Protein AF-A0A6I1G9Y8-F1 (afdb_monomer)

Solvent-accessible surface area (backbone atoms only — not comparable to full-atom values): 6556 Å² total; per-residue (Å²): 137,84,82,79,79,80,79,70,77,66,68,52,58,60,54,10,50,52,29,27,51,49,17,48,52,35,60,58,45,50,71,56,46,51,55,52,51,53,55,48,50,53,56,57,28,63,76,70,77,47,67,84,85,56,97,51,59,63,76,62,45,72,64,19,43,53,52,50,53,50,49,54,56,61,68,40,45,53,31,54,53,13,26,53,30,4,50,52,5,37,77,45,64,38,51,67,64,9,49,52,30,26,49,50,31,54,46,53,56,50,52,49,51,52,49,52,62,72,66,56,129

Foldseek 3Di:
DDPPPPPDPPVLVVLLVVLLVVLVVLVVVLVVVVVVLVVVLVVVCVVVVHDPPDDALPVVPPVSVVSVVVSLVSSLVSLVVSLVSLVVSVVSPVPPSSVVSNCCSVVVSVVVVVVCVVPDD

Sequence (121 aa):
MSATSTHKPTPTSSRARTLTLAAYLVNLAYLVWFWVMFAGAYWVASWFDIDPAEESVFDQGLLGWVAGIGSLLVMVLPSLVGALLALRAKRAGAGTAATVALVLNLALPVGWIALQVLLAP

pLDDT: mean 76.98, std 10.8, range [47.81, 92.75]

Radius of gyration: 20.9 Å; Cα contacts (8 Å, |Δi|>4): 100; chains: 1; bounding box: 44×24×76 Å

Structure (mmCIF, N/CA/C/O backbone):
data_AF-A0A6I1G9Y8-F1
#
_entry.id   AF-A0A6I1G9Y8-F1
#
loop_
_atom_site.group_PDB
_atom_site.id
_atom_site.type_symbol
_atom_site.label_atom_id
_atom_site.label_alt_id
_atom_site.label_comp_id
_atom_site.label_asym_id
_atom_site.label_entity_id
_atom_site.label_seq_id
_atom_site.pdbx_PDB_ins_code
_atom_site.Cartn_x
_atom_site.Cartn_y
_atom_site.Cartn_z
_atom_site.occupancy
_atom_site.B_iso_or_equiv
_atom_site.auth_seq_id
_atom_site.auth_comp_id
_atom_site.auth_asym_id
_atom_site.auth_atom_id
_atom_site.pdbx_PDB_model_num
ATOM 1 N N . MET A 1 1 ? -26.675 6.546 51.851 1.00 47.81 1 MET A N 1
ATOM 2 C CA . MET A 1 1 ? -25.318 6.465 51.271 1.00 47.81 1 MET A CA 1
ATOM 3 C C . MET A 1 1 ? -25.464 6.099 49.801 1.00 47.81 1 MET A C 1
ATOM 5 O O . MET A 1 1 ? -25.652 4.931 49.494 1.00 47.81 1 MET A O 1
ATOM 9 N N . SER A 1 2 ? -25.492 7.092 48.909 1.00 49.03 2 SER A N 1
ATOM 10 C CA . SER A 1 2 ? -25.582 6.852 47.463 1.00 49.03 2 SER A CA 1
ATOM 11 C C . SER A 1 2 ? -24.181 6.642 46.908 1.00 49.03 2 SER A C 1
ATOM 13 O O . SER A 1 2 ? -23.343 7.536 46.992 1.00 49.03 2 SER A O 1
ATOM 15 N N . ALA A 1 3 ? -23.921 5.454 46.369 1.00 53.22 3 ALA A N 1
ATOM 16 C CA . ALA A 1 3 ? -22.696 5.167 45.643 1.00 53.22 3 ALA A CA 1
ATOM 17 C C . ALA A 1 3 ? -22.758 5.874 44.283 1.00 53.22 3 ALA A C 1
ATOM 19 O O . ALA A 1 3 ? -23.456 5.439 43.369 1.00 53.22 3 ALA A O 1
ATOM 20 N N . THR A 1 4 ? -22.041 6.986 44.151 1.00 53.72 4 THR A N 1
ATOM 21 C CA . THR A 1 4 ? -21.805 7.635 42.863 1.00 53.72 4 THR A CA 1
ATOM 22 C C . THR A 1 4 ? -20.923 6.700 42.037 1.00 53.72 4 THR A C 1
ATOM 24 O O . THR A 1 4 ? -19.711 6.628 42.251 1.00 53.72 4 THR A O 1
ATOM 27 N N . SER A 1 5 ? -21.520 5.929 41.122 1.00 53.50 5 SER A N 1
ATOM 28 C CA . SER A 1 5 ? -20.760 5.107 40.182 1.00 53.50 5 SER A CA 1
ATOM 29 C C . SER A 1 5 ? -19.965 6.042 39.273 1.00 53.50 5 SER A C 1
ATOM 31 O O . SER A 1 5 ? -20.497 6.647 38.341 1.00 53.50 5 SER A O 1
ATOM 33 N N . THR A 1 6 ? -18.681 6.195 39.566 1.00 54.16 6 THR A N 1
ATOM 34 C CA . THR A 1 6 ? -17.727 6.895 38.712 1.00 54.16 6 THR A CA 1
ATOM 35 C C . THR A 1 6 ? -17.492 6.031 37.478 1.00 54.16 6 THR A C 1
ATOM 37 O O . THR A 1 6 ? -16.585 5.203 37.423 1.00 54.16 6 THR A O 1
ATOM 40 N N . HIS A 1 7 ? -18.355 6.192 36.476 1.00 52.19 7 HIS A N 1
ATOM 41 C CA . HIS A 1 7 ? -18.160 5.610 35.158 1.00 52.19 7 HIS A CA 1
ATOM 42 C C . HIS A 1 7 ? -16.963 6.322 34.514 1.00 52.19 7 HIS A C 1
ATOM 44 O O . HIS A 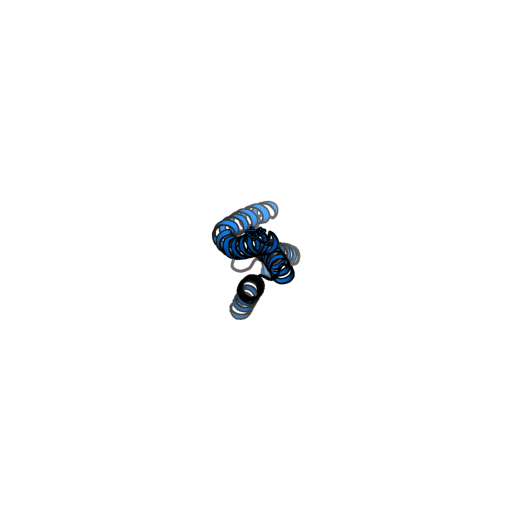1 7 ? -17.106 7.356 33.867 1.00 52.19 7 HIS A O 1
ATOM 50 N N . LYS A 1 8 ? -15.745 5.827 34.771 1.00 50.59 8 LYS A N 1
ATOM 51 C CA . LYS A 1 8 ? -14.551 6.264 34.042 1.00 50.59 8 LYS A CA 1
ATOM 52 C C . LYS A 1 8 ? -14.753 5.852 32.581 1.00 50.59 8 LYS A C 1
ATOM 54 O O . LYS A 1 8 ? -14.812 4.648 32.327 1.00 50.59 8 LYS A O 1
ATOM 59 N N . PRO A 1 9 ? -14.842 6.786 31.620 1.00 51.19 9 PRO A N 1
ATOM 60 C CA . PRO A 1 9 ? -14.846 6.408 30.217 1.00 51.19 9 PRO A CA 1
ATOM 61 C C . PRO A 1 9 ? -13.521 5.704 29.937 1.00 51.19 9 PRO A C 1
ATOM 63 O O . PRO A 1 9 ? -12.464 6.305 30.108 1.00 51.19 9 PRO A O 1
ATOM 66 N N . THR A 1 10 ? -13.556 4.423 29.568 1.00 51.75 10 THR A N 1
ATOM 67 C CA . THR A 1 10 ? -12.364 3.640 29.223 1.00 51.75 10 THR A CA 1
ATOM 68 C C . THR A 1 10 ? -11.654 4.315 28.041 1.00 51.75 10 THR A C 1
ATOM 70 O O . THR A 1 10 ? -12.137 4.213 26.905 1.00 51.75 10 THR A O 1
ATOM 73 N N . PRO A 1 11 ? -10.514 5.003 28.261 1.00 55.34 11 PRO A N 1
ATOM 74 C CA . PRO A 1 11 ? -9.860 5.823 27.234 1.00 55.34 11 PRO A CA 1
ATOM 75 C C . PRO A 1 11 ? -9.269 4.976 26.093 1.00 55.34 11 PRO A C 1
ATOM 77 O O . PRO A 1 11 ? -8.955 5.482 25.015 1.00 55.34 11 PRO A O 1
ATOM 80 N N . THR A 1 12 ? -9.167 3.664 26.302 1.00 60.19 12 THR A N 1
ATOM 81 C CA . THR A 1 12 ? -8.727 2.662 25.328 1.00 60.19 12 THR A CA 1
ATOM 82 C C . THR A 1 12 ? -9.686 2.510 24.145 1.00 60.19 12 THR A C 1
ATOM 84 O O . THR A 1 12 ? -9.224 2.380 23.013 1.00 60.19 12 THR A O 1
ATOM 87 N N . SER A 1 13 ? -11.003 2.609 24.367 1.00 66.00 13 SER A N 1
ATOM 88 C CA . SER A 1 13 ? -12.008 2.410 23.306 1.00 66.00 13 SER A CA 1
ATOM 89 C C . SER A 1 13 ? -12.001 3.529 22.255 1.00 66.00 13 SER A C 1
ATOM 91 O O . SER A 1 13 ? -12.042 3.261 21.053 1.00 66.00 13 SER A O 1
ATOM 93 N N . SER A 1 14 ? -11.867 4.784 22.698 1.00 79.06 14 SER A N 1
ATOM 94 C CA . SER A 1 14 ? -11.820 5.961 21.822 1.00 79.06 14 SER A CA 1
ATOM 95 C C . SER A 1 14 ? -10.582 5.934 20.923 1.00 79.06 14 SER A C 1
ATOM 97 O O . SER A 1 14 ? -10.689 6.045 19.701 1.00 79.06 14 SER A O 1
ATOM 99 N N . ARG A 1 15 ? -9.406 5.652 21.501 1.00 79.81 15 ARG A N 1
ATOM 100 C CA . ARG A 1 15 ? -8.148 5.542 20.747 1.00 79.81 15 ARG A CA 1
ATOM 101 C C . ARG A 1 15 ? -8.197 4.430 19.696 1.00 79.81 15 ARG A C 1
ATOM 103 O O . ARG A 1 15 ? -7.752 4.640 18.569 1.00 79.81 15 ARG A O 1
ATOM 110 N N . ALA A 1 16 ? -8.742 3.266 20.048 1.00 77.44 16 ALA A N 1
ATOM 111 C CA . ALA A 1 16 ? -8.872 2.134 19.133 1.00 77.44 16 ALA A CA 1
ATOM 112 C C . ALA A 1 16 ? -9.795 2.466 17.941 1.00 77.44 16 ALA A C 1
ATOM 114 O O . ALA A 1 16 ? -9.482 2.127 16.795 1.00 77.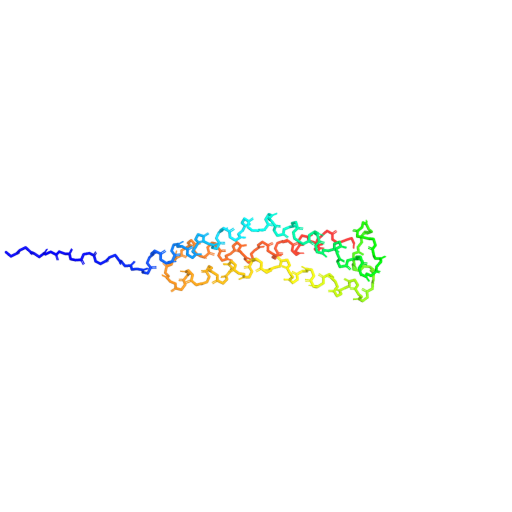44 16 ALA A O 1
ATOM 115 N N . ARG A 1 17 ? -10.884 3.205 18.191 1.00 83.62 17 ARG A N 1
ATOM 116 C CA . ARG A 1 17 ? -11.812 3.675 17.154 1.00 83.62 17 ARG A CA 1
ATOM 117 C C . ARG A 1 17 ? -11.164 4.694 16.216 1.00 83.62 17 ARG A C 1
ATOM 119 O O . ARG A 1 17 ? -11.261 4.524 15.003 1.00 83.62 17 ARG A O 1
ATOM 126 N N . THR A 1 18 ? -10.455 5.689 16.749 1.00 88.38 18 THR A N 1
ATOM 127 C CA . THR A 1 18 ? -9.758 6.703 15.936 1.00 88.38 18 THR A CA 1
ATOM 128 C C . THR A 1 18 ? -8.684 6.079 15.049 1.00 88.38 18 THR A C 1
ATOM 130 O O . THR A 1 18 ? -8.602 6.409 13.871 1.00 88.38 18 THR A O 1
ATOM 133 N N . LEU A 1 19 ? -7.897 5.132 15.574 1.00 82.81 19 LEU A N 1
ATOM 134 C CA . LEU A 1 19 ? -6.882 4.422 14.785 1.00 82.81 19 LEU A CA 1
ATOM 135 C C . LEU A 1 19 ? -7.502 3.572 13.670 1.00 82.81 19 LEU A C 1
ATOM 137 O O . LEU A 1 19 ? -6.965 3.525 12.567 1.00 82.81 19 LEU A O 1
ATOM 141 N N . THR A 1 20 ? -8.640 2.929 13.944 1.00 80.69 20 THR A N 1
ATOM 142 C CA . THR A 1 20 ? -9.375 2.155 12.934 1.00 80.69 20 THR A CA 1
ATOM 143 C C . THR A 1 20 ? -9.917 3.066 11.834 1.00 80.69 20 THR A C 1
ATOM 145 O O . THR A 1 20 ? -9.741 2.772 10.657 1.00 80.69 20 THR A O 1
ATOM 148 N N . LEU A 1 21 ? -10.528 4.196 12.205 1.00 86.75 21 LEU A N 1
ATOM 149 C CA . LEU A 1 21 ? -11.030 5.185 11.250 1.00 86.75 21 LEU A CA 1
ATOM 150 C C . LEU A 1 21 ? -9.890 5.753 10.396 1.00 86.75 21 LEU A C 1
ATOM 152 O O . LEU A 1 21 ? -10.011 5.802 9.178 1.00 86.75 21 LEU A O 1
ATOM 156 N N . ALA A 1 22 ? -8.761 6.100 11.016 1.00 86.38 22 ALA A N 1
ATOM 157 C CA . ALA A 1 22 ? -7.573 6.548 10.299 1.00 86.38 22 ALA A CA 1
ATOM 158 C C . ALA A 1 22 ? -7.078 5.487 9.301 1.00 86.38 22 ALA A C 1
ATOM 160 O O . ALA A 1 22 ? -6.813 5.820 8.153 1.00 86.38 22 ALA A O 1
ATOM 161 N N . ALA A 1 23 ? -7.030 4.208 9.690 1.00 81.62 23 ALA A N 1
ATOM 162 C CA . ALA A 1 23 ? -6.641 3.120 8.788 1.00 81.62 23 ALA A CA 1
ATOM 163 C C . ALA A 1 23 ? -7.592 2.951 7.587 1.00 81.62 23 ALA A C 1
ATOM 165 O O . ALA A 1 23 ? -7.142 2.581 6.504 1.00 81.62 23 ALA A O 1
ATOM 166 N N . TYR A 1 24 ? -8.888 3.242 7.751 1.00 84.19 24 TYR A N 1
ATOM 167 C CA . TYR A 1 24 ? -9.831 3.290 6.631 1.00 84.19 24 TYR A CA 1
ATOM 168 C C . TYR A 1 24 ? -9.618 4.519 5.749 1.00 84.19 24 TYR A C 1
ATOM 170 O O . TYR A 1 24 ? -9.602 4.382 4.530 1.00 84.19 24 TYR A O 1
ATOM 178 N N . LEU A 1 25 ? -9.417 5.696 6.347 1.00 89.00 25 LEU A N 1
ATOM 179 C CA . LEU A 1 25 ? -9.182 6.945 5.618 1.00 89.00 25 LEU A CA 1
ATOM 180 C C . LEU A 1 25 ? -7.891 6.912 4.796 1.00 89.00 25 LEU A C 1
ATOM 182 O O . LEU A 1 25 ? -7.834 7.530 3.739 1.00 89.00 25 LEU A O 1
ATOM 186 N N . VAL A 1 26 ? -6.884 6.146 5.220 1.00 85.56 26 VAL A N 1
ATOM 187 C CA . VAL A 1 26 ? -5.682 5.899 4.410 1.00 85.56 26 VAL A CA 1
ATOM 188 C C . VAL A 1 26 ? -6.025 5.242 3.066 1.00 85.56 26 VAL A C 1
ATOM 190 O O . VAL A 1 26 ? -5.359 5.526 2.077 1.00 85.56 26 VAL A O 1
ATOM 193 N N . ASN A 1 27 ? -7.115 4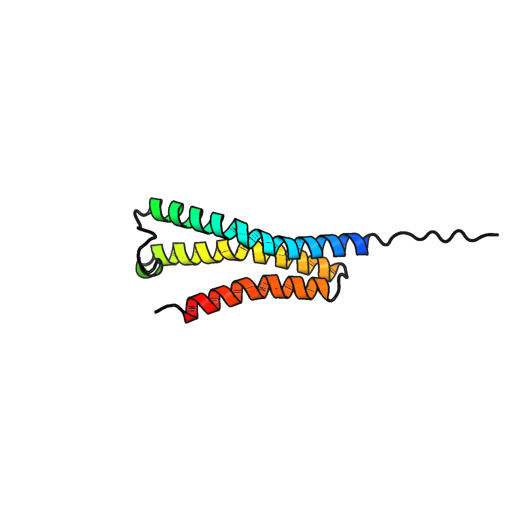.471 2.964 1.00 79.06 27 ASN A N 1
ATOM 194 C CA . ASN A 1 27 ? -7.560 3.970 1.662 1.00 79.06 27 ASN A CA 1
ATOM 195 C C . ASN A 1 27 ? -8.050 5.095 0.738 1.00 79.06 27 ASN A C 1
ATOM 197 O O . ASN A 1 27 ? -7.868 5.006 -0.467 1.00 79.06 27 ASN A O 1
ATOM 201 N N . LEU A 1 28 ? -8.619 6.183 1.271 1.00 82.19 28 LEU A N 1
ATOM 202 C CA . LEU A 1 28 ? -8.953 7.359 0.456 1.00 82.19 28 LEU A CA 1
ATOM 203 C C . LEU A 1 28 ? -7.696 8.102 -0.001 1.00 82.19 28 LEU A C 1
ATOM 205 O O . LEU A 1 28 ? -7.699 8.708 -1.071 1.00 82.19 28 LEU A O 1
ATOM 209 N N . ALA A 1 29 ? -6.607 8.015 0.770 1.00 77.81 29 ALA A N 1
ATOM 210 C CA . ALA A 1 29 ? -5.328 8.577 0.361 1.00 77.81 29 ALA A CA 1
ATOM 211 C C . ALA A 1 29 ? -4.813 7.936 -0.935 1.00 77.81 29 ALA A C 1
ATOM 213 O O . ALA A 1 29 ? -4.116 8.624 -1.667 1.00 77.81 29 ALA A O 1
ATOM 214 N N . TYR A 1 30 ? -5.213 6.704 -1.289 1.00 74.00 30 TYR A N 1
ATOM 215 C CA . TYR A 1 30 ? -4.870 6.099 -2.584 1.00 74.00 30 TYR A CA 1
ATOM 216 C C . TYR A 1 30 ? -5.368 6.900 -3.791 1.00 74.00 30 TYR A C 1
ATOM 218 O O . TYR A 1 30 ? -4.665 6.959 -4.796 1.00 74.00 30 TYR A O 1
ATOM 226 N N . LEU A 1 31 ? -6.526 7.565 -3.691 1.00 77.62 31 LEU A N 1
ATOM 227 C CA . LEU A 1 31 ? -7.049 8.402 -4.779 1.00 77.62 31 LEU A CA 1
ATOM 228 C C . LEU A 1 31 ? -6.137 9.601 -5.055 1.00 77.62 31 LEU A C 1
ATOM 230 O O . LEU A 1 31 ? -5.936 9.984 -6.202 1.00 77.62 31 LEU A O 1
ATOM 234 N N . VAL A 1 32 ? -5.568 10.185 -3.999 1.00 82.62 32 VAL A N 1
ATOM 235 C CA . VAL A 1 32 ? -4.616 11.298 -4.110 1.00 82.62 32 VAL A CA 1
ATOM 236 C C . VAL A 1 32 ? -3.221 10.777 -4.459 1.00 82.62 32 VAL A C 1
ATOM 238 O O . VAL A 1 32 ? -2.524 11.366 -5.279 1.00 82.62 32 VAL A O 1
ATOM 241 N N . TRP A 1 33 ? -2.823 9.647 -3.874 1.00 82.88 33 TRP A N 1
ATOM 242 C CA . TRP A 1 33 ? -1.517 9.026 -4.078 1.00 82.88 33 TRP A CA 1
ATOM 243 C C . TRP A 1 33 ? -1.316 8.562 -5.517 1.00 82.88 33 TRP A C 1
ATOM 245 O O . TRP A 1 33 ? -0.201 8.639 -6.020 1.00 82.88 33 TRP A O 1
ATOM 255 N N . PHE A 1 34 ? -2.388 8.159 -6.204 1.00 76.19 34 PHE A N 1
ATOM 256 C CA . PHE A 1 34 ? -2.365 7.899 -7.641 1.00 76.19 34 PHE A CA 1
ATOM 257 C C . PHE A 1 34 ? -1.779 9.084 -8.426 1.00 76.19 34 PHE A C 1
ATOM 259 O O . PHE A 1 34 ? -0.859 8.898 -9.218 1.00 76.19 34 PHE A O 1
ATOM 266 N N . TRP A 1 35 ? -2.235 10.310 -8.152 1.00 77.44 35 TRP A N 1
ATOM 267 C CA . TRP A 1 35 ? -1.723 11.512 -8.819 1.00 77.44 35 TRP A CA 1
ATOM 268 C C . TRP A 1 35 ? -0.273 11.822 -8.451 1.00 77.44 35 TRP A C 1
ATOM 270 O O . TRP A 1 35 ? 0.494 12.258 -9.304 1.00 77.44 35 TRP A O 1
ATOM 280 N N . VAL A 1 36 ? 0.118 11.562 -7.200 1.00 82.56 36 VAL A N 1
ATOM 281 C CA . VAL A 1 36 ? 1.512 11.706 -6.747 1.00 82.56 36 VAL A CA 1
ATOM 282 C C . VAL A 1 36 ? 2.423 10.731 -7.490 1.00 82.56 36 VAL A C 1
ATOM 284 O O . VAL A 1 36 ? 3.476 11.132 -7.975 1.00 82.56 36 VAL A O 1
ATOM 287 N N . MET A 1 37 ? 2.005 9.471 -7.621 1.00 78.62 37 MET A N 1
ATOM 288 C CA . MET A 1 37 ? 2.730 8.447 -8.375 1.00 78.62 37 MET A CA 1
ATOM 289 C C . MET A 1 37 ? 2.824 8.801 -9.857 1.00 78.62 37 MET A C 1
ATOM 291 O O . MET A 1 37 ? 3.901 8.695 -10.432 1.00 78.62 37 MET A O 1
ATOM 295 N N . PHE A 1 38 ? 1.725 9.265 -10.456 1.00 75.25 38 PHE A N 1
ATOM 296 C CA . PHE A 1 38 ? 1.693 9.695 -11.851 1.00 75.25 38 PHE A CA 1
ATOM 297 C C . PHE A 1 38 ? 2.663 10.860 -12.095 1.00 75.25 38 PHE A C 1
ATOM 299 O O . PHE A 1 38 ? 3.553 10.757 -12.933 1.00 75.25 38 PHE A O 1
ATOM 306 N N . ALA A 1 39 ? 2.572 11.934 -11.305 1.00 80.50 39 ALA A N 1
ATOM 307 C CA . ALA A 1 39 ? 3.481 13.074 -11.418 1.00 80.50 39 ALA A CA 1
ATOM 308 C C . ALA A 1 39 ? 4.944 12.687 -11.136 1.00 80.50 39 ALA A C 1
ATOM 310 O O . ALA A 1 39 ? 5.852 13.142 -11.829 1.00 80.50 39 ALA A O 1
ATOM 311 N N . GLY A 1 40 ? 5.173 11.824 -10.142 1.00 78.44 40 GLY A N 1
ATOM 312 C CA . GLY A 1 40 ? 6.497 11.322 -9.787 1.00 78.44 40 GLY A CA 1
ATOM 313 C C . GLY A 1 40 ? 7.130 10.488 -10.899 1.00 78.44 40 GLY A C 1
ATOM 314 O O . GLY A 1 4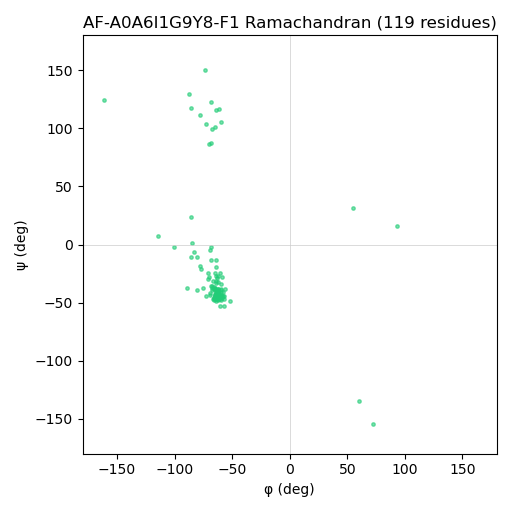0 ? 8.302 10.686 -11.199 1.00 78.44 40 GLY A O 1
ATOM 315 N N . ALA A 1 41 ? 6.360 9.613 -11.550 1.00 73.19 41 ALA A N 1
ATOM 316 C CA . ALA A 1 41 ? 6.836 8.805 -12.669 1.00 73.19 41 ALA A CA 1
ATOM 317 C C . ALA A 1 41 ? 7.264 9.681 -13.855 1.00 73.19 41 ALA A C 1
ATOM 319 O O . ALA A 1 41 ? 8.365 9.502 -14.365 1.00 73.19 41 ALA A O 1
ATOM 320 N N . TYR A 1 42 ? 6.454 10.678 -14.231 1.00 75.62 42 TYR A N 1
ATOM 321 C CA . TYR A 1 42 ? 6.809 11.639 -15.285 1.00 75.62 42 TYR A CA 1
ATOM 322 C C . TYR A 1 42 ? 8.050 12.465 -14.924 1.00 75.62 42 TYR A C 1
ATOM 324 O O . TYR A 1 42 ? 8.916 12.698 -15.766 1.00 75.62 42 TYR A O 1
ATOM 332 N N . TRP A 1 43 ? 8.167 12.886 -13.663 1.00 79.94 43 TRP A N 1
ATOM 333 C CA . TRP A 1 43 ? 9.337 13.625 -13.196 1.00 79.94 43 TRP A CA 1
ATOM 334 C C . TRP A 1 43 ? 10.613 12.777 -13.243 1.00 79.94 43 TRP A C 1
ATOM 336 O O . TRP A 1 43 ? 11.625 13.243 -13.757 1.00 79.94 43 TRP A O 1
ATOM 346 N N . VAL A 1 44 ? 10.564 11.524 -12.783 1.00 73.19 44 VAL A N 1
ATOM 347 C CA . VAL A 1 44 ? 11.709 10.603 -12.854 1.00 73.19 44 VAL A CA 1
ATOM 348 C C . VAL A 1 44 ? 12.057 10.274 -14.305 1.00 73.19 44 VAL A C 1
ATOM 350 O O . VAL A 1 44 ? 13.230 10.324 -14.657 1.00 73.19 44 VAL A O 1
ATOM 353 N N . ALA A 1 45 ? 11.068 10.000 -15.160 1.00 72.31 45 ALA A N 1
ATOM 354 C CA . ALA A 1 45 ? 11.286 9.733 -16.583 1.00 72.31 45 ALA A CA 1
ATOM 355 C C . ALA A 1 45 ? 12.026 10.891 -17.277 1.00 72.31 45 ALA A C 1
ATOM 357 O O . ALA A 1 45 ? 12.958 10.653 -18.046 1.00 72.31 45 ALA A O 1
ATOM 358 N N . SER A 1 46 ? 11.713 12.142 -16.910 1.00 76.56 46 SER A N 1
ATOM 359 C CA . SER A 1 46 ? 12.393 13.324 -17.461 1.00 76.56 46 SER A CA 1
ATOM 360 C C . SER A 1 46 ? 13.885 13.426 -17.116 1.00 76.56 46 SER A C 1
ATOM 362 O O . SER A 1 46 ? 14.620 14.131 -17.798 1.00 76.56 46 SER A O 1
ATOM 364 N N . TRP A 1 47 ? 14.368 12.723 -16.087 1.00 79.00 47 TRP A N 1
ATOM 365 C CA . TRP A 1 47 ? 15.802 12.679 -15.767 1.00 79.00 47 TRP A CA 1
ATOM 366 C C . TRP A 1 47 ? 16.599 11.764 -16.690 1.00 79.00 47 TRP A C 1
ATOM 368 O O . TRP A 1 47 ? 17.820 11.891 -16.776 1.00 79.00 47 TRP A O 1
ATOM 378 N N . PHE A 1 48 ? 15.912 10.832 -17.342 1.00 72.00 48 PHE A N 1
ATOM 379 C CA . PHE A 1 48 ? 16.511 9.791 -18.165 1.00 72.00 48 PHE A CA 1
ATOM 380 C C . PHE A 1 48 ? 16.150 9.939 -19.648 1.00 72.00 48 PHE A C 1
ATOM 382 O O . PHE A 1 48 ? 16.490 9.058 -20.428 1.00 72.00 48 PHE A O 1
ATOM 389 N N . ASP A 1 49 ? 15.484 11.040 -20.025 1.00 72.31 49 ASP A N 1
ATOM 390 C CA . ASP A 1 49 ? 14.985 11.302 -21.386 1.00 72.31 49 ASP A CA 1
ATOM 391 C C . ASP A 1 49 ? 14.075 10.172 -21.913 1.00 72.31 49 ASP A C 1
ATOM 393 O O . ASP A 1 49 ? 14.032 9.855 -23.100 1.00 72.31 49 ASP A O 1
ATOM 397 N N . ILE A 1 50 ? 13.353 9.538 -20.986 1.00 68.12 50 ILE A N 1
ATOM 398 C CA . ILE A 1 50 ? 12.422 8.444 -21.246 1.00 68.12 50 ILE A CA 1
ATOM 399 C C . ILE A 1 50 ? 11.059 9.042 -21.585 1.00 68.12 50 ILE A C 1
ATOM 401 O O . ILE A 1 50 ? 10.542 9.842 -20.801 1.00 68.12 50 ILE A O 1
ATOM 405 N N . ASP A 1 51 ? 10.441 8.608 -22.686 1.00 68.88 51 ASP A N 1
ATOM 406 C CA . ASP A 1 51 ? 9.030 8.900 -22.938 1.00 68.88 51 ASP A CA 1
ATOM 407 C C . ASP A 1 51 ? 8.150 7.956 -22.090 1.00 68.88 51 ASP A C 1
ATOM 409 O O . ASP A 1 51 ? 8.126 6.745 -22.330 1.00 68.88 51 ASP A O 1
ATOM 413 N N . PRO A 1 52 ? 7.424 8.465 -21.075 1.00 62.22 52 PRO A N 1
ATOM 414 C CA . PRO A 1 52 ? 6.548 7.645 -20.241 1.00 62.22 52 PRO A CA 1
ATOM 415 C C . PRO A 1 52 ? 5.311 7.120 -20.991 1.00 62.22 52 PRO A C 1
ATOM 417 O O . PRO A 1 52 ? 4.527 6.381 -20.393 1.00 62.22 52 PRO A O 1
ATOM 420 N N . ALA A 1 53 ? 5.104 7.516 -22.254 1.00 65.06 53 ALA A N 1
ATOM 421 C CA . ALA A 1 53 ? 4.054 6.992 -23.121 1.00 65.06 53 ALA A CA 1
ATOM 422 C C . ALA A 1 53 ? 4.450 5.704 -23.873 1.00 65.06 53 ALA A C 1
ATOM 424 O O . ALA A 1 53 ? 3.568 5.075 -24.462 1.00 65.06 53 ALA A O 1
ATOM 425 N N . GLU A 1 54 ? 5.728 5.297 -23.862 1.00 61.06 54 GLU A N 1
ATOM 426 C CA . GLU A 1 54 ? 6.149 4.023 -24.460 1.00 61.06 54 GLU A CA 1
ATOM 427 C C . GLU A 1 54 ? 5.734 2.804 -23.611 1.00 61.06 54 GLU A C 1
ATOM 429 O O . GLU A 1 54 ? 5.619 2.872 -22.387 1.00 61.06 54 GLU A O 1
ATOM 434 N N . GLU A 1 55 ? 5.491 1.673 -24.288 1.00 60.09 55 GLU A N 1
ATOM 435 C CA . GLU A 1 55 ? 4.655 0.551 -23.822 1.00 60.09 55 GLU A CA 1
ATOM 436 C C . GLU A 1 55 ? 5.148 -0.194 -22.562 1.00 60.09 55 GLU A C 1
ATOM 438 O O . GLU A 1 55 ? 4.361 -0.915 -21.947 1.00 60.09 55 GLU A O 1
ATOM 443 N N . SER A 1 56 ? 6.394 -0.008 -22.105 1.00 66.06 56 SER A N 1
ATOM 444 C CA . SER A 1 56 ? 6.886 -0.637 -20.869 1.00 66.06 56 SER A CA 1
ATOM 445 C C . SER A 1 56 ? 8.133 0.045 -20.300 1.00 66.06 56 SER A C 1
ATOM 447 O O . SER A 1 56 ? 9.185 0.109 -20.933 1.00 66.06 56 SER A O 1
ATOM 449 N N . VAL A 1 57 ? 8.058 0.479 -19.034 1.00 66.69 57 VAL A N 1
ATOM 450 C CA . VAL A 1 57 ? 9.222 0.979 -18.271 1.00 66.69 57 VAL A CA 1
ATOM 451 C C . VAL A 1 57 ? 10.259 -0.131 -18.054 1.00 66.69 57 VAL A C 1
ATOM 453 O O . VAL A 1 57 ? 11.445 0.153 -17.934 1.00 66.69 57 VAL A O 1
ATOM 456 N N . PHE A 1 58 ? 9.851 -1.403 -18.027 1.00 71.00 58 PHE A N 1
ATOM 457 C CA . PHE A 1 58 ? 10.755 -2.538 -17.800 1.00 71.00 58 PHE A CA 1
ATOM 458 C C . PHE A 1 58 ? 11.581 -2.918 -19.034 1.00 71.00 58 PHE A C 1
ATOM 460 O O . PHE A 1 58 ? 12.636 -3.543 -18.888 1.00 71.00 58 PHE A O 1
ATOM 467 N N . ASP A 1 59 ? 11.154 -2.491 -20.222 1.00 73.31 59 ASP A N 1
ATOM 468 C CA . ASP A 1 59 ? 11.830 -2.797 -21.489 1.00 73.31 59 ASP A CA 1
ATOM 469 C C . ASP A 1 59 ? 13.037 -1.878 -21.723 1.00 73.31 59 ASP A C 1
ATOM 471 O O . ASP A 1 59 ? 13.905 -2.145 -22.552 1.00 73.31 59 ASP A O 1
ATOM 475 N N . GLN A 1 60 ? 13.166 -0.837 -20.902 1.00 70.69 60 GLN A N 1
ATOM 476 C CA . GLN A 1 60 ? 14.222 0.171 -20.970 1.00 70.69 60 GLN A CA 1
ATOM 477 C C . GLN A 1 60 ? 15.498 -0.249 -20.215 1.00 70.69 60 GLN A C 1
ATOM 479 O O . GLN A 1 60 ? 16.306 0.571 -19.768 1.00 70.69 60 GLN A O 1
ATOM 484 N N . GLY A 1 61 ? 15.687 -1.560 -20.047 1.00 76.00 61 GLY A N 1
ATOM 485 C CA . GLY A 1 61 ? 16.865 -2.159 -19.430 1.00 76.00 61 GLY A CA 1
ATOM 486 C C . GLY A 1 61 ? 16.951 -1.961 -17.913 1.00 76.00 61 GLY A C 1
ATOM 487 O O . GLY A 1 61 ? 15.953 -1.815 -17.207 1.00 76.00 61 GLY A O 1
ATOM 488 N N . LEU A 1 62 ? 18.176 -1.998 -17.378 1.00 79.56 62 LEU A N 1
ATOM 489 C CA . LEU A 1 62 ? 18.424 -2.016 -15.929 1.00 79.56 62 LEU A CA 1
ATOM 490 C C . LEU A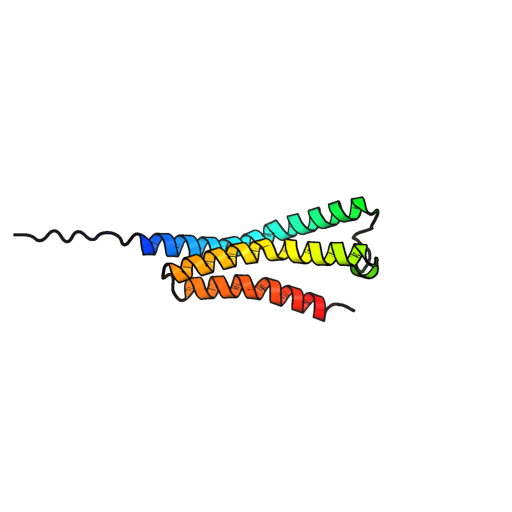 1 62 ? 17.850 -0.788 -15.201 1.00 79.56 62 LEU A C 1
ATOM 492 O O . LEU A 1 62 ? 17.329 -0.920 -14.095 1.00 79.56 62 LEU A O 1
ATOM 496 N N . LEU A 1 63 ? 17.934 0.398 -15.811 1.00 74.38 63 LEU A N 1
ATOM 497 C CA . LEU A 1 63 ? 17.402 1.636 -15.228 1.00 74.38 63 LEU A CA 1
ATOM 498 C C . LEU A 1 63 ? 15.872 1.611 -15.156 1.00 74.38 63 LEU A C 1
ATOM 500 O O . LEU A 1 63 ? 15.306 1.993 -14.132 1.00 74.38 63 LEU A O 1
ATOM 504 N N . GLY A 1 64 ? 15.226 1.067 -16.188 1.00 73.06 64 GLY A N 1
ATOM 505 C CA . GLY A 1 64 ? 13.793 0.801 -16.215 1.00 73.06 64 GLY A CA 1
ATOM 506 C C . GLY A 1 64 ? 13.332 -0.113 -15.078 1.00 73.06 64 GLY A C 1
ATOM 507 O O . GLY A 1 64 ? 12.390 0.200 -14.350 1.00 73.06 64 GLY A O 1
ATOM 508 N N . TRP A 1 65 ? 14.075 -1.191 -14.817 1.00 79.31 65 TRP A N 1
ATOM 509 C CA . TRP A 1 65 ? 13.821 -2.076 -13.674 1.00 79.31 65 TRP A CA 1
ATOM 510 C C . TRP A 1 65 ? 13.950 -1.377 -12.318 1.00 79.31 65 TRP A C 1
ATOM 512 O O . TRP A 1 65 ? 13.101 -1.564 -11.444 1.00 79.31 65 TRP A O 1
ATOM 522 N N . VAL A 1 66 ? 14.989 -0.559 -12.129 1.00 79.06 66 VAL A N 1
ATOM 523 C CA . VAL A 1 66 ? 15.179 0.206 -10.886 1.00 79.06 66 VAL A CA 1
ATOM 524 C C . VAL A 1 66 ? 14.034 1.203 -10.687 1.00 79.06 66 VAL A C 1
ATOM 526 O O . VAL A 1 66 ? 13.484 1.285 -9.586 1.00 79.06 66 VAL A O 1
ATOM 529 N N . ALA A 1 67 ? 13.630 1.909 -11.745 1.00 73.38 67 ALA A N 1
ATOM 530 C CA . ALA A 1 67 ? 12.496 2.827 -11.715 1.00 73.38 67 ALA A CA 1
ATOM 531 C C . ALA A 1 67 ? 11.173 2.096 -11.427 1.00 73.38 67 ALA A C 1
ATOM 533 O O . ALA A 1 67 ? 10.378 2.563 -10.607 1.00 73.38 67 ALA A O 1
ATOM 534 N N . GLY A 1 68 ? 10.959 0.921 -12.025 1.00 75.31 68 GLY A N 1
ATOM 535 C CA . GLY A 1 68 ? 9.783 0.081 -11.801 1.00 75.31 68 GLY A CA 1
ATOM 536 C C . GLY A 1 68 ? 9.683 -0.430 -10.361 1.00 75.31 68 GLY A C 1
ATOM 537 O O . GLY A 1 68 ? 8.647 -0.267 -9.713 1.00 75.31 68 GLY A O 1
ATOM 538 N N . ILE A 1 69 ? 10.774 -0.972 -9.810 1.00 78.19 69 ILE A N 1
ATOM 539 C CA . ILE A 1 69 ? 10.821 -1.428 -8.410 1.00 78.19 69 ILE A CA 1
ATOM 540 C C . ILE A 1 69 ? 10.649 -0.248 -7.449 1.00 78.19 69 ILE A C 1
ATOM 542 O O . ILE A 1 69 ? 9.868 -0.340 -6.499 1.00 78.19 69 ILE A O 1
ATOM 546 N N . GLY A 1 70 ? 11.334 0.871 -7.697 1.00 76.31 70 GLY A N 1
ATOM 547 C CA . GLY A 1 70 ? 11.174 2.090 -6.905 1.00 76.31 70 GLY A CA 1
ATOM 548 C C . GLY A 1 70 ? 9.723 2.569 -6.893 1.00 76.31 70 GLY A C 1
ATOM 549 O O . GLY A 1 70 ? 9.168 2.839 -5.828 1.00 76.31 70 GLY A O 1
ATOM 550 N N . SER A 1 71 ? 9.071 2.568 -8.055 1.00 74.50 71 SER A N 1
ATOM 551 C CA . SER A 1 71 ? 7.664 2.945 -8.193 1.00 74.50 71 SER A CA 1
ATOM 552 C C . SER A 1 71 ? 6.739 2.004 -7.419 1.00 74.50 71 SER A C 1
ATOM 554 O O . SER A 1 71 ? 5.870 2.470 -6.681 1.00 74.50 71 SER A O 1
ATOM 556 N N . LEU A 1 72 ? 6.959 0.687 -7.494 1.00 75.38 72 LEU A N 1
ATOM 557 C CA . LEU A 1 72 ? 6.203 -0.296 -6.710 1.00 75.38 72 LEU A CA 1
ATOM 558 C C . LEU A 1 72 ? 6.352 -0.067 -5.199 1.00 75.38 72 LEU A C 1
ATOM 560 O O . LEU A 1 72 ? 5.358 -0.104 -4.472 1.00 75.38 72 LEU A O 1
ATOM 564 N N . LEU A 1 73 ? 7.567 0.213 -4.720 1.00 79.44 73 LEU A N 1
ATOM 565 C CA . LEU A 1 73 ? 7.824 0.478 -3.302 1.00 79.44 73 LEU A CA 1
ATOM 566 C C . LEU A 1 73 ? 7.133 1.758 -2.815 1.00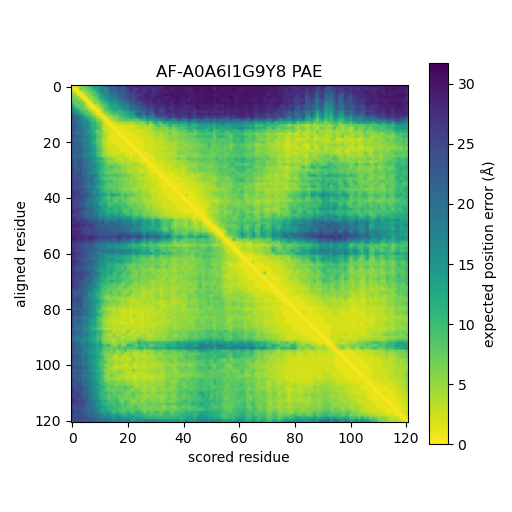 79.44 73 LEU A C 1
ATOM 568 O O . LEU A 1 73 ? 6.538 1.763 -1.737 1.00 79.44 73 LEU A O 1
ATOM 572 N N . VAL A 1 74 ? 7.169 2.831 -3.607 1.00 81.12 74 VAL A N 1
ATOM 573 C CA . VAL A 1 74 ? 6.492 4.092 -3.263 1.00 81.12 74 VAL A CA 1
ATOM 574 C C . VAL A 1 74 ? 4.970 3.917 -3.298 1.00 81.12 74 VAL A C 1
ATOM 576 O O . VAL A 1 74 ? 4.257 4.448 -2.443 1.00 81.12 74 VAL A O 1
ATOM 579 N N . MET A 1 75 ? 4.454 3.113 -4.226 1.00 78.44 75 MET A N 1
ATOM 580 C CA . MET A 1 75 ? 3.022 2.842 -4.366 1.00 78.44 75 MET A CA 1
ATOM 581 C C . MET A 1 75 ? 2.427 2.107 -3.154 1.00 78.44 75 MET A C 1
ATOM 583 O O . MET A 1 75 ? 1.271 2.344 -2.793 1.00 78.44 75 MET A O 1
ATOM 587 N N . VAL A 1 76 ? 3.193 1.234 -2.492 1.00 82.25 76 VAL A N 1
ATOM 588 C CA . VAL A 1 76 ? 2.708 0.487 -1.316 1.00 82.25 76 VAL A CA 1
ATOM 589 C C . VAL A 1 76 ? 2.798 1.271 -0.000 1.00 82.25 76 VAL A C 1
ATOM 591 O O . VAL A 1 76 ? 2.284 0.803 1.019 1.00 82.25 76 VAL A O 1
ATOM 594 N N . LEU A 1 77 ? 3.402 2.468 0.010 1.00 85.88 77 LEU A N 1
ATOM 595 C CA . LEU A 1 77 ? 3.588 3.265 1.230 1.00 85.88 77 LEU A CA 1
ATOM 596 C C . LEU A 1 77 ? 2.281 3.590 1.974 1.00 85.88 77 LEU A C 1
ATOM 598 O O . LEU A 1 77 ? 2.249 3.368 3.190 1.00 85.88 77 LEU A O 1
ATOM 602 N N . PRO A 1 78 ? 1.193 4.055 1.323 1.00 86.06 78 PRO A N 1
ATOM 603 C CA . PRO A 1 78 ? -0.062 4.311 2.026 1.00 86.06 78 PRO A CA 1
ATOM 604 C C . PRO A 1 78 ? -0.596 3.043 2.701 1.00 86.06 78 PRO A C 1
ATOM 606 O O . PRO A 1 78 ? -0.893 3.064 3.893 1.00 86.06 78 PRO A O 1
ATOM 609 N N . SER A 1 79 ? -0.601 1.908 2.000 1.00 86.06 79 SER A N 1
ATOM 610 C CA . SER A 1 79 ? -0.988 0.609 2.558 1.00 86.06 79 SER A CA 1
ATOM 611 C C . SER A 1 79 ? -0.154 0.195 3.759 1.00 86.06 79 SER A C 1
ATOM 613 O O . SER A 1 79 ? -0.704 -0.303 4.740 1.00 86.06 79 SER A O 1
ATOM 615 N N . LEU A 1 80 ? 1.162 0.416 3.734 1.00 87.38 80 LEU A N 1
ATOM 616 C CA . LEU A 1 80 ? 2.020 0.130 4.885 1.00 87.38 80 LEU A CA 1
ATOM 617 C C . LEU A 1 80 ? 1.625 0.989 6.092 1.00 87.38 80 LEU A C 1
ATOM 619 O O . LEU A 1 80 ? 1.486 0.470 7.203 1.00 87.38 80 LEU A O 1
ATOM 623 N N . VAL A 1 81 ? 1.374 2.283 5.884 1.00 89.62 81 VAL A N 1
ATOM 624 C CA . VAL A 1 81 ? 0.915 3.191 6.946 1.00 89.62 81 VAL A CA 1
ATOM 625 C C . VAL A 1 81 ? -0.445 2.751 7.495 1.00 89.62 81 VAL A C 1
ATOM 627 O O . VAL A 1 81 ? -0.608 2.633 8.714 1.00 89.62 81 VAL A O 1
ATOM 630 N N . GLY A 1 82 ? -1.411 2.451 6.628 1.00 88.31 82 GLY A N 1
ATOM 631 C CA . GLY A 1 82 ? -2.741 2.002 7.033 1.00 88.31 82 GLY A CA 1
ATOM 632 C C . GLY A 1 82 ? -2.715 0.645 7.739 1.00 88.31 82 GLY A C 1
ATOM 633 O O . GLY A 1 82 ? -3.380 0.475 8.765 1.00 88.31 82 GLY A O 1
ATOM 634 N N . ALA A 1 83 ? -1.867 -0.285 7.293 1.00 89.31 83 ALA A N 1
ATOM 635 C CA . ALA A 1 83 ? -1.638 -1.565 7.957 1.00 89.31 83 ALA A CA 1
ATOM 636 C C . ALA A 1 83 ? -1.042 -1.378 9.362 1.00 89.31 83 ALA A C 1
ATOM 638 O O . ALA A 1 83 ? -1.514 -2.002 10.316 1.00 89.31 83 ALA A O 1
ATOM 639 N N . LEU A 1 84 ? -0.066 -0.479 9.536 1.00 92.75 84 LEU A N 1
ATOM 640 C CA . LEU A 1 84 ? 0.498 -0.155 10.852 1.00 92.75 84 LEU A CA 1
ATOM 641 C C . LEU A 1 84 ? -0.552 0.455 11.794 1.00 92.75 84 LEU A C 1
ATOM 643 O O . LEU A 1 84 ? -0.602 0.099 12.977 1.00 92.75 84 LEU A O 1
ATOM 647 N N . LEU A 1 85 ? -1.410 1.346 11.290 1.00 89.56 85 LEU A N 1
ATOM 648 C CA . LEU A 1 85 ? -2.514 1.929 12.060 1.00 89.56 85 LEU A CA 1
ATOM 649 C C . LEU A 1 85 ? -3.546 0.868 12.458 1.00 89.56 85 LEU A C 1
ATOM 651 O O . LEU A 1 85 ? -3.935 0.807 13.628 1.00 89.56 85 LEU A O 1
ATOM 655 N N . ALA A 1 86 ? -3.924 -0.010 11.530 1.00 87.81 86 ALA A N 1
ATOM 656 C CA . ALA A 1 86 ? -4.841 -1.115 11.784 1.00 87.81 86 ALA A CA 1
ATOM 657 C C . ALA A 1 86 ? -4.264 -2.116 12.800 1.00 87.81 86 ALA A C 1
ATOM 659 O O . ALA A 1 86 ? -4.963 -2.546 13.719 1.00 87.81 86 ALA A O 1
ATOM 660 N N . LEU A 1 87 ? -2.966 -2.425 12.716 1.00 91.31 87 LEU A N 1
ATOM 661 C CA . LEU A 1 87 ? -2.277 -3.282 13.682 1.00 91.31 87 LEU A CA 1
ATOM 662 C C . LEU A 1 87 ? -2.283 -2.659 15.086 1.00 91.31 87 LEU A C 1
ATOM 664 O O . LEU A 1 87 ? -2.557 -3.344 16.076 1.00 91.31 87 LEU A O 1
ATOM 668 N N . ARG A 1 88 ? -2.024 -1.348 15.183 1.00 89.38 88 ARG A N 1
ATOM 669 C CA . ARG A 1 88 ? -2.102 -0.595 16.445 1.00 89.38 88 ARG A CA 1
ATOM 670 C C . ARG A 1 88 ? -3.530 -0.567 16.995 1.00 89.38 88 ARG A C 1
ATOM 672 O O . ARG A 1 88 ? -3.706 -0.760 18.195 1.00 89.38 88 ARG A O 1
ATOM 679 N N . ALA A 1 89 ? -4.540 -0.397 16.142 1.00 84.06 89 ALA A N 1
ATOM 680 C CA . ALA A 1 89 ? -5.948 -0.454 16.533 1.00 84.06 89 ALA A CA 1
ATOM 681 C C . ALA A 1 89 ? -6.348 -1.845 17.052 1.00 84.06 89 ALA A C 1
ATOM 683 O O . ALA A 1 89 ? -7.016 -1.956 18.082 1.00 84.06 89 ALA A O 1
ATOM 684 N N . LYS A 1 90 ? -5.882 -2.912 16.387 1.00 85.69 90 LYS A N 1
ATOM 685 C CA . LYS A 1 90 ? -6.112 -4.302 16.801 1.00 85.69 90 LYS A CA 1
ATOM 686 C C . LYS A 1 90 ? -5.497 -4.577 18.172 1.00 85.69 90 LYS A C 1
ATOM 688 O O . LYS A 1 90 ? -6.184 -5.097 19.047 1.00 85.69 90 LYS A O 1
ATOM 693 N N . ARG A 1 91 ? -4.245 -4.154 18.391 1.00 88.81 91 ARG A N 1
ATOM 694 C CA . ARG A 1 91 ? -3.571 -4.241 19.702 1.00 88.81 91 ARG A CA 1
ATOM 695 C C . ARG A 1 91 ? -4.277 -3.424 20.791 1.00 88.81 91 ARG A C 1
ATOM 697 O O . ARG A 1 91 ? -4.194 -3.784 21.956 1.00 88.81 91 ARG A O 1
ATOM 704 N N . ALA A 1 92 ? -4.989 -2.360 20.419 1.00 84.31 92 ALA A N 1
ATOM 705 C CA . ALA A 1 92 ? -5.794 -1.544 21.329 1.00 84.31 92 ALA A CA 1
ATOM 706 C C . ALA A 1 92 ? -7.218 -2.090 21.581 1.00 84.31 92 ALA A C 1
ATOM 708 O O . ALA A 1 92 ? -7.977 -1.460 22.314 1.00 84.31 92 ALA A O 1
ATOM 709 N N . GLY A 1 93 ? -7.591 -3.237 20.997 1.00 83.94 93 GLY A N 1
ATOM 710 C CA . GLY A 1 93 ? -8.873 -3.902 21.256 1.00 83.94 93 GLY A CA 1
ATOM 711 C C . GLY A 1 93 ? -10.015 -3.553 20.293 1.00 83.94 93 GLY A C 1
ATOM 712 O O . GLY A 1 93 ? -11.161 -3.864 20.592 1.00 83.94 93 GLY A O 1
ATOM 713 N N . ALA A 1 94 ? -9.745 -2.956 19.124 1.00 78.94 94 ALA A N 1
ATOM 714 C CA . ALA A 1 94 ? -10.779 -2.626 18.124 1.00 78.94 94 ALA A CA 1
ATOM 715 C C . ALA A 1 94 ? -11.429 -3.846 17.421 1.00 78.94 94 ALA A C 1
ATOM 717 O O . ALA A 1 94 ? -12.321 -3.680 16.587 1.00 78.94 94 ALA A O 1
ATOM 718 N N . GLY A 1 95 ? -10.984 -5.070 17.727 1.00 86.31 95 GLY A N 1
ATOM 719 C CA . GLY A 1 95 ? -11.613 -6.311 17.268 1.00 86.31 95 GLY A CA 1
ATOM 720 C C . GLY A 1 95 ? -11.667 -6.469 15.743 1.00 86.31 95 GLY A C 1
ATOM 721 O O . GLY A 1 95 ? -10.677 -6.260 15.032 1.00 86.31 95 GLY A O 1
ATOM 722 N N . THR A 1 96 ? -12.832 -6.877 15.236 1.00 87.50 96 THR A N 1
ATOM 723 C CA . THR A 1 96 ? -13.055 -7.225 13.823 1.00 87.50 96 THR A CA 1
ATOM 724 C C . THR A 1 96 ? -12.824 -6.044 12.882 1.00 87.50 96 THR A C 1
ATOM 726 O O . THR A 1 96 ? -12.215 -6.220 11.831 1.00 87.50 96 THR A O 1
ATOM 729 N N . ALA A 1 97 ? -13.213 -4.825 13.271 1.00 83.19 97 ALA A N 1
ATOM 730 C CA . ALA A 1 97 ? -13.102 -3.645 12.411 1.00 83.19 97 ALA A CA 1
ATOM 731 C C . ALA A 1 97 ? -11.644 -3.298 12.059 1.00 83.19 97 ALA A C 1
ATOM 733 O O . ALA A 1 97 ? -11.349 -2.973 10.910 1.00 83.19 97 ALA A O 1
ATOM 734 N N . ALA A 1 98 ? -10.720 -3.432 13.016 1.00 84.62 98 ALA A N 1
ATOM 735 C CA . ALA A 1 98 ? -9.289 -3.263 12.762 1.00 84.62 98 ALA A CA 1
ATOM 736 C C . ALA A 1 98 ? -8.697 -4.411 11.934 1.00 84.62 98 ALA A C 1
ATOM 738 O O . ALA A 1 98 ? -7.751 -4.202 11.180 1.00 84.62 98 ALA A O 1
ATOM 739 N N . THR A 1 99 ? -9.257 -5.617 12.043 1.00 89.62 99 THR A N 1
ATOM 740 C CA . THR A 1 99 ? -8.838 -6.753 11.212 1.00 89.62 99 THR A CA 1
ATOM 741 C C . THR A 1 99 ? -9.243 -6.538 9.756 1.00 89.62 99 THR A C 1
ATOM 743 O O . THR A 1 99 ? -8.412 -6.724 8.877 1.00 89.62 99 THR A O 1
ATOM 746 N N . VAL A 1 100 ? -10.465 -6.065 9.498 1.00 89.31 100 VAL A N 1
ATOM 747 C CA . VAL A 1 100 ? -10.912 -5.705 8.143 1.00 89.31 100 VAL A CA 1
ATOM 748 C C . VAL A 1 100 ? -10.039 -4.591 7.563 1.00 89.31 100 VAL A C 1
ATOM 750 O O . VAL A 1 100 ? -9.539 -4.733 6.452 1.00 89.31 100 VAL A O 1
ATOM 753 N N . ALA A 1 101 ? -9.768 -3.529 8.330 1.00 85.56 101 ALA A N 1
ATOM 754 C CA . ALA A 1 101 ? -8.883 -2.451 7.885 1.00 85.56 101 ALA A CA 1
ATOM 755 C C . ALA A 1 101 ? -7.465 -2.954 7.554 1.00 85.56 101 ALA A C 1
ATOM 757 O O . ALA A 1 101 ? -6.874 -2.518 6.568 1.00 85.56 101 ALA A O 1
ATOM 758 N N . LEU A 1 102 ? -6.927 -3.887 8.347 1.00 88.94 102 LEU A N 1
ATOM 759 C CA . LEU A 1 102 ? -5.629 -4.510 8.084 1.00 88.94 102 LEU A CA 1
ATOM 760 C C . LEU A 1 102 ? -5.657 -5.324 6.787 1.00 88.94 102 LEU A C 1
ATOM 762 O O . LEU A 1 102 ? -4.762 -5.176 5.963 1.00 88.94 102 LEU A O 1
ATOM 766 N N . VAL A 1 103 ? -6.687 -6.153 6.598 1.00 91.69 103 VAL A N 1
ATOM 767 C CA . VAL A 1 103 ? -6.844 -6.971 5.389 1.00 91.69 103 VAL A CA 1
ATOM 768 C C . VAL A 1 103 ? -6.949 -6.088 4.153 1.00 91.69 103 VAL A C 1
ATOM 770 O O . VAL A 1 103 ? -6.245 -6.354 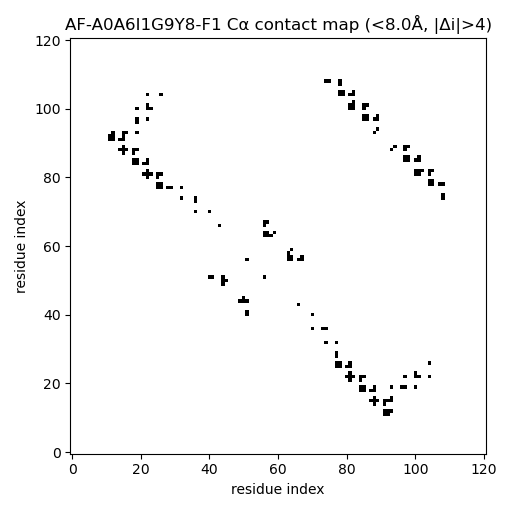3.190 1.00 91.69 103 VAL A O 1
ATOM 773 N N . LEU A 1 104 ? -7.740 -5.014 4.183 1.00 88.50 104 LEU A N 1
ATOM 774 C CA . LEU A 1 104 ? -7.858 -4.091 3.048 1.00 88.50 104 LEU A CA 1
ATOM 775 C C . LEU A 1 104 ? -6.514 -3.455 2.685 1.00 88.50 104 LEU A C 1
ATOM 777 O O . LEU A 1 104 ? -6.109 -3.495 1.526 1.00 88.50 104 LEU A O 1
ATOM 781 N N . ASN A 1 105 ? -5.788 -2.946 3.684 1.00 88.50 105 ASN A N 1
ATOM 782 C CA . ASN A 1 105 ? -4.483 -2.329 3.460 1.00 88.50 105 ASN A CA 1
ATOM 783 C C . ASN A 1 105 ? -3.429 -3.329 2.949 1.00 88.50 105 ASN A C 1
ATOM 785 O O . ASN A 1 105 ? -2.487 -2.914 2.286 1.00 88.50 105 ASN A O 1
ATOM 789 N N . LEU A 1 106 ? -3.570 -4.633 3.203 1.00 87.88 106 LEU A N 1
ATOM 790 C CA . LEU A 1 106 ? -2.670 -5.655 2.652 1.00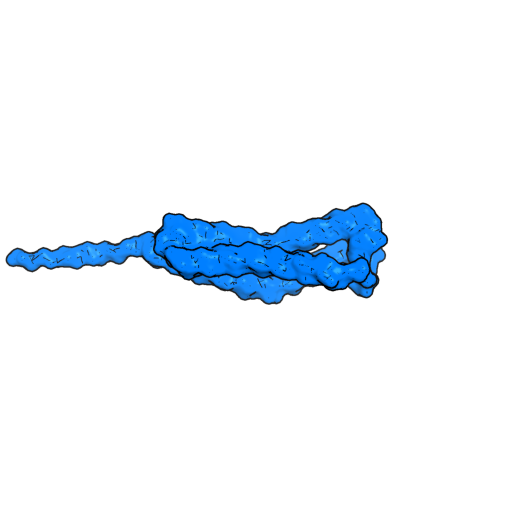 87.88 106 LEU A CA 1
ATOM 791 C C . LEU A 1 106 ? -3.136 -6.194 1.291 1.00 87.88 106 LEU A C 1
ATOM 793 O O . LEU A 1 106 ? -2.311 -6.456 0.422 1.00 87.88 106 LEU A O 1
ATOM 797 N N . ALA A 1 107 ? -4.443 -6.353 1.091 1.00 86.94 107 ALA A N 1
ATOM 798 C CA . ALA A 1 107 ? -5.012 -6.969 -0.102 1.00 86.94 107 ALA A CA 1
ATOM 799 C C . ALA A 1 107 ? -4.971 -6.043 -1.320 1.00 86.94 107 ALA A C 1
ATOM 801 O O . ALA A 1 107 ? -4.711 -6.519 -2.418 1.00 86.94 107 ALA A O 1
ATOM 802 N N . LEU A 1 108 ? -5.189 -4.736 -1.141 1.00 83.81 108 LEU A N 1
ATOM 803 C CA . LEU A 1 108 ? -5.147 -3.764 -2.239 1.00 83.81 108 LEU A CA 1
ATOM 804 C C . LEU A 1 108 ? -3.810 -3.758 -3.005 1.00 83.81 108 LEU A C 1
ATOM 806 O O . LEU A 1 108 ? -3.841 -3.932 -4.224 1.00 83.81 108 LEU A O 1
ATOM 810 N N . PRO A 1 109 ? -2.638 -3.623 -2.354 1.00 80.94 109 PRO A N 1
ATOM 811 C CA . PRO A 1 109 ? -1.367 -3.611 -3.071 1.00 80.94 109 PRO A CA 1
ATOM 812 C C . PRO A 1 109 ? -1.047 -4.973 -3.695 1.00 80.94 109 PRO A C 1
ATOM 814 O O . PRO A 1 109 ? -0.548 -5.022 -4.814 1.00 80.94 109 PRO A O 1
ATOM 817 N N . VAL A 1 110 ? -1.377 -6.081 -3.019 1.00 84.00 110 VAL A N 1
ATOM 818 C CA . VAL A 1 110 ? -1.169 -7.436 -3.559 1.00 84.00 110 VAL A CA 1
ATOM 819 C C . VAL A 1 110 ? -2.051 -7.684 -4.781 1.00 84.00 110 VAL 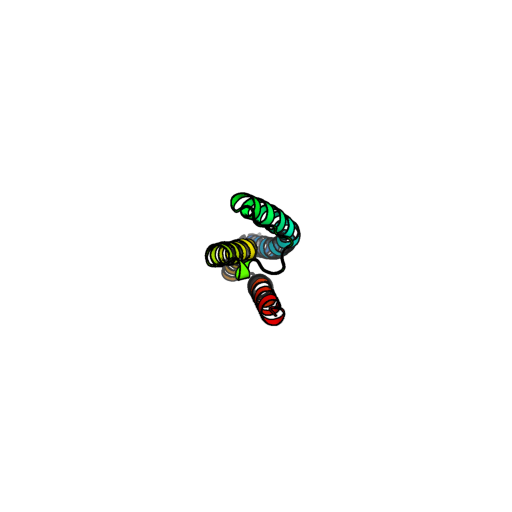A C 1
ATOM 821 O O . VAL A 1 110 ? -1.559 -8.164 -5.797 1.00 84.00 110 VAL A O 1
ATOM 824 N N . GLY A 1 111 ? -3.336 -7.330 -4.706 1.00 83.88 111 GLY A N 1
ATOM 825 C CA . GLY A 1 111 ? -4.281 -7.470 -5.811 1.00 83.88 111 GLY A CA 1
ATOM 826 C C . GLY A 1 111 ? -3.883 -6.625 -7.017 1.00 83.88 111 GLY A C 1
ATOM 827 O O . GLY A 1 111 ? -3.974 -7.095 -8.146 1.00 83.88 111 GLY A O 1
ATOM 828 N N . TRP A 1 112 ? -3.367 -5.418 -6.785 1.00 79.31 112 TRP A N 1
ATOM 829 C CA . TRP A 1 112 ? -2.839 -4.576 -7.853 1.00 79.31 112 TRP A CA 1
ATOM 830 C C . TRP A 1 112 ? -1.590 -5.170 -8.512 1.00 79.31 112 TRP A C 1
ATOM 832 O O . TRP A 1 112 ? -1.525 -5.243 -9.735 1.00 79.31 112 TRP A O 1
ATOM 842 N N . ILE A 1 113 ? -0.610 -5.627 -7.724 1.00 79.81 113 ILE A N 1
ATOM 843 C CA . ILE A 1 113 ? 0.594 -6.280 -8.265 1.00 79.81 113 ILE A CA 1
ATOM 844 C C . ILE A 1 113 ? 0.202 -7.521 -9.072 1.00 79.81 113 ILE A C 1
ATOM 846 O O . ILE A 1 113 ? 0.687 -7.702 -10.184 1.00 79.81 113 ILE A O 1
ATOM 850 N N . ALA A 1 114 ? -0.708 -8.346 -8.549 1.00 80.38 114 ALA A N 1
ATOM 851 C CA . ALA A 1 114 ? -1.215 -9.514 -9.260 1.00 80.38 114 ALA A CA 1
ATOM 852 C C . ALA A 1 114 ? -1.891 -9.130 -10.586 1.00 80.38 114 ALA A C 1
ATOM 854 O O . ALA A 1 114 ? -1.661 -9.793 -11.592 1.00 80.38 114 ALA A O 1
ATOM 855 N N . LEU A 1 115 ? -2.673 -8.045 -10.607 1.00 80.94 115 LEU A N 1
ATOM 856 C CA . LEU A 1 115 ? -3.293 -7.528 -11.827 1.00 80.94 115 LEU A CA 1
ATOM 857 C C . LEU A 1 115 ? -2.243 -7.094 -12.859 1.00 80.94 115 LEU A C 1
ATOM 859 O O . LEU A 1 115 ? -2.368 -7.454 -14.021 1.00 80.94 115 LEU A O 1
ATOM 863 N N . GLN A 1 116 ? -1.201 -6.374 -12.440 1.00 73.19 116 GLN A N 1
ATOM 864 C CA . GLN A 1 116 ? -0.111 -5.957 -13.331 1.00 73.19 116 GLN A CA 1
ATOM 865 C C . GLN A 1 116 ? 0.637 -7.158 -13.919 1.00 73.19 116 GLN A C 1
ATOM 867 O O . GLN A 1 116 ? 0.911 -7.182 -15.110 1.00 73.19 116 GLN A O 1
ATOM 872 N N . VAL A 1 117 ? 0.910 -8.188 -13.111 1.00 74.38 117 VAL A N 1
ATOM 873 C CA . VAL A 1 117 ? 1.558 -9.424 -13.584 1.00 74.38 117 VAL A CA 1
ATOM 874 C C . VAL A 1 117 ? 0.667 -10.192 -14.564 1.00 74.38 117 VAL A C 1
ATOM 876 O O . VAL A 1 117 ? 1.170 -10.740 -15.535 1.00 74.38 117 VAL A O 1
ATOM 879 N N . LEU A 1 118 ? -0.647 -10.234 -14.330 1.00 77.25 118 LEU A N 1
ATOM 880 C CA . LEU A 1 118 ? -1.598 -10.902 -15.228 1.00 77.25 118 LEU A CA 1
ATOM 881 C C . LEU A 1 118 ? -1.811 -10.156 -16.552 1.00 77.25 118 LEU A C 1
ATOM 883 O O . LEU A 1 118 ? -2.237 -10.776 -17.523 1.00 77.25 118 LEU A O 1
ATOM 887 N N . LEU A 1 119 ? -1.575 -8.843 -16.572 1.00 75.00 119 LEU A N 1
ATOM 888 C CA . LEU A 1 119 ? -1.734 -7.984 -17.746 1.00 75.00 119 LEU A CA 1
ATOM 889 C C . LEU A 1 119 ? -0.406 -7.674 -18.450 1.00 75.00 119 LEU A C 1
ATOM 891 O O . LEU A 1 119 ? -0.424 -6.988 -19.469 1.00 75.00 119 LEU A O 1
ATOM 895 N N . ALA A 1 120 ? 0.723 -8.152 -17.920 1.00 65.94 120 ALA A N 1
ATOM 896 C CA . ALA A 1 120 ? 2.012 -8.038 -18.583 1.00 65.94 120 ALA A CA 1
ATOM 897 C C . ALA A 1 120 ? 2.007 -8.932 -19.845 1.00 65.94 120 ALA A C 1
ATOM 899 O O . ALA A 1 120 ? 1.699 -10.121 -19.713 1.00 65.94 120 ALA A O 1
ATOM 900 N N . PRO A 1 121 ? 2.264 -8.370 -21.042 1.00 55.72 121 PRO A N 1
ATOM 901 C CA . PRO A 1 121 ? 2.269 -9.110 -22.306 1.00 55.72 121 PRO A CA 1
ATOM 902 C C . PRO A 1 121 ? 3.387 -10.158 -22.403 1.00 55.72 121 PRO A C 1
ATOM 904 O O . PRO A 1 121 ? 4.429 -10.006 -21.723 1.00 55.72 121 PRO A O 1
#

Mean predicted aligned error: 9.68 Å

Secondary structure (DSSP, 8-state):
----------HHHHHHHHHHHHHHHHHHHHHHHHHHHHHHHHHHHHHTT--TTSS-GGGGHHHHHHHHHHHHHHHTHHHHHHHHHHHHHHHTT-HHHHHHHHHHHHHHHHHHHHHHHHH--

Nearest PDB structures (foldseek):
  1h7c-assembly1_A  TM=3.831E-01  e=8.071E+00  Homo sapiens